Protein AF-A0A496UTP9-F1 (afdb_monomer_lite)

Sequence (177 aa):
SFRFDIPVNASDTGGSGLAGYDLWAANAWGDTTLVGTFSDTLVAFHADTSGSHTFWAVAADSAGNFSEVSAVTGTLVPDRIVIIDMMGEHYDITNAVRRYNLADWGWGHGMGRGAFVPISFPRLTYPGDPGYPLPTRTFDTIGVTFGPNARAYPIGEIVSREVVNDTLSGVHLTAVY

Structure (mmCIF, N/CA/C/O backbone):
data_AF-A0A496UTP9-F1
#
_entry.id   AF-A0A496UTP9-F1
#
loop_
_atom_site.group_PDB
_atom_site.id
_atom_site.type_symbol
_atom_site.label_atom_id
_atom_site.label_alt_id
_atom_site.label_comp_id
_atom_site.label_asym_id
_atom_site.label_entity_id
_atom_site.label_seq_id
_atom_site.pdbx_PDB_ins_code
_atom_site.Cartn_x
_atom_site.Cartn_y
_atom_site.Cartn_z
_atom_site.occupancy
_atom_site.B_iso_or_equiv
_atom_site.auth_seq_id
_atom_site.auth_comp_id
_atom_site.auth_asym_id
_atom_site.auth_atom_id
_atom_site.pdbx_PDB_model_num
ATOM 1 N N . SER A 1 1 ? 1.526 8.546 1.018 1.00 67.25 1 SER A N 1
ATOM 2 C CA . SER A 1 1 ? 1.804 8.029 -0.329 1.00 67.25 1 SER A CA 1
ATOM 3 C C . SER A 1 1 ? 1.784 6.516 -0.249 1.00 67.25 1 SER A C 1
ATOM 5 O O . SER A 1 1 ? 2.142 5.971 0.793 1.00 67.25 1 SER A O 1
ATOM 7 N N . PHE A 1 2 ? 1.281 5.840 -1.278 1.00 79.50 2 PHE A N 1
ATOM 8 C CA . PHE A 1 2 ? 1.297 4.376 -1.339 1.00 79.50 2 PHE A CA 1
ATOM 9 C C . PHE A 1 2 ? 2.601 3.938 -2.011 1.00 79.50 2 PHE A C 1
ATOM 11 O O . PHE A 1 2 ? 2.979 4.527 -3.021 1.00 79.50 2 PHE A O 1
ATOM 18 N N . ARG A 1 3 ? 3.307 2.957 -1.438 1.00 85.12 3 ARG A N 1
ATOM 19 C CA . ARG A 1 3 ? 4.590 2.465 -1.960 1.00 85.12 3 ARG A CA 1
ATOM 20 C C . ARG A 1 3 ? 4.454 1.017 -2.408 1.00 85.12 3 ARG A C 1
ATOM 22 O O . ARG A 1 3 ? 3.923 0.201 -1.658 1.00 85.12 3 ARG A O 1
ATOM 29 N N . PHE A 1 4 ? 4.972 0.709 -3.589 1.00 86.31 4 PHE A N 1
ATOM 30 C CA . PHE A 1 4 ? 5.076 -0.650 -4.120 1.00 86.31 4 PHE A CA 1
ATOM 31 C C . PHE A 1 4 ? 6.298 -0.774 -5.029 1.00 86.31 4 PHE A C 1
ATOM 33 O O . PHE A 1 4 ? 6.851 0.235 -5.463 1.00 86.31 4 PHE A O 1
ATOM 40 N N . ASP A 1 5 ? 6.701 -2.010 -5.310 1.00 92.06 5 ASP A N 1
ATOM 41 C CA . ASP A 1 5 ? 7.863 -2.299 -6.146 1.00 92.06 5 ASP A CA 1
ATOM 42 C C . ASP A 1 5 ? 7.430 -2.662 -7.570 1.00 92.06 5 ASP A C 1
ATOM 44 O O . ASP A 1 5 ? 6.468 -3.406 -7.779 1.00 92.06 5 ASP A O 1
ATOM 48 N N . ILE A 1 6 ? 8.156 -2.128 -8.548 1.00 92.12 6 ILE A N 1
ATOM 49 C CA . ILE A 1 6 ? 7.957 -2.365 -9.975 1.00 92.12 6 ILE A CA 1
ATOM 50 C C . ILE A 1 6 ? 9.106 -3.249 -10.464 1.00 92.12 6 ILE A C 1
ATOM 52 O O . ILE A 1 6 ? 10.261 -2.816 -10.420 1.00 92.12 6 ILE A O 1
ATOM 56 N N . PRO A 1 7 ? 8.824 -4.478 -10.925 1.00 92.62 7 PRO A N 1
ATOM 57 C CA . PRO A 1 7 ? 9.850 -5.328 -11.502 1.00 92.62 7 PRO A CA 1
ATOM 58 C C . PRO A 1 7 ? 10.249 -4.819 -12.891 1.00 92.62 7 PRO A C 1
ATOM 60 O O . PRO A 1 7 ? 9.393 -4.577 -13.743 1.00 92.62 7 PRO A O 1
ATOM 63 N N . VAL A 1 8 ? 11.555 -4.698 -13.120 1.00 91.94 8 VAL A N 1
ATOM 64 C CA . VAL A 1 8 ? 12.163 -4.380 -14.418 1.00 91.94 8 VAL A CA 1
ATOM 65 C C . VAL A 1 8 ? 13.287 -5.367 -14.715 1.00 91.94 8 VAL A C 1
ATOM 67 O O . VAL A 1 8 ? 14.047 -5.761 -13.830 1.00 91.94 8 VAL A O 1
ATOM 70 N N . ASN A 1 9 ? 13.386 -5.803 -15.969 1.00 90.44 9 ASN A N 1
ATOM 71 C CA . ASN A 1 9 ? 14.409 -6.748 -16.394 1.00 90.44 9 ASN A CA 1
ATOM 72 C C . ASN A 1 9 ? 14.737 -6.591 -17.882 1.00 90.44 9 ASN A C 1
ATOM 74 O O . ASN A 1 9 ? 13.845 -6.465 -18.717 1.00 90.44 9 ASN A O 1
ATOM 78 N N . ALA A 1 10 ? 16.022 -6.669 -18.212 1.00 89.44 10 ALA A N 1
ATOM 79 C CA . ALA A 1 10 ? 16.529 -6.781 -19.572 1.00 89.44 10 ALA A CA 1
ATOM 80 C C . ALA A 1 10 ? 17.836 -7.579 -19.575 1.00 89.44 10 ALA A C 1
ATOM 82 O O . ALA A 1 10 ? 18.468 -7.785 -18.539 1.00 89.44 10 ALA A O 1
ATOM 83 N N . SER A 1 11 ? 18.239 -8.025 -20.758 1.00 84.31 11 SER A N 1
ATOM 84 C CA . SER A 1 11 ? 19.521 -8.680 -20.997 1.00 84.31 11 SER A CA 1
ATOM 85 C C . SER A 1 11 ? 20.203 -8.013 -22.183 1.00 84.31 11 SER A C 1
ATOM 87 O O . SER A 1 11 ? 19.561 -7.829 -23.216 1.00 84.31 11 SER A O 1
ATOM 89 N N . ASP A 1 12 ? 21.491 -7.698 -22.052 1.00 86.12 12 ASP A N 1
ATOM 90 C CA . ASP A 1 12 ? 22.304 -7.235 -23.176 1.00 86.12 12 ASP A CA 1
ATOM 91 C C . ASP A 1 12 ? 22.891 -8.428 -23.947 1.00 86.12 12 ASP A C 1
ATOM 93 O O . ASP A 1 12 ? 23.551 -9.294 -23.372 1.00 86.12 12 ASP A O 1
ATOM 97 N N . THR A 1 13 ? 22.658 -8.460 -25.257 1.00 83.25 13 THR A N 1
ATOM 98 C CA . THR A 1 13 ? 23.244 -9.445 -26.179 1.00 83.25 13 THR A CA 1
ATOM 99 C C . THR A 1 13 ? 24.390 -8.873 -27.018 1.00 83.25 13 THR A C 1
ATOM 101 O O . THR A 1 13 ? 25.058 -9.633 -27.715 1.00 83.25 13 THR A O 1
ATOM 104 N N . GLY A 1 14 ? 24.611 -7.554 -26.985 1.00 80.62 14 GLY A N 1
ATOM 105 C CA . GLY A 1 14 ? 25.658 -6.845 -27.726 1.00 80.62 14 GLY A CA 1
ATOM 106 C C . GLY A 1 14 ? 27.036 -6.891 -27.059 1.00 80.62 14 GLY A C 1
ATOM 107 O O . GLY A 1 14 ? 28.041 -6.638 -27.720 1.00 80.62 14 GLY A O 1
ATOM 108 N N . GLY A 1 15 ? 27.100 -7.269 -25.778 1.00 83.44 15 GLY A N 1
ATOM 109 C CA . GLY A 1 15 ? 28.344 -7.499 -25.038 1.00 83.44 15 GLY A CA 1
ATOM 110 C C . GLY A 1 15 ? 28.918 -6.257 -24.351 1.00 83.44 15 GLY A C 1
ATOM 111 O O . GLY A 1 15 ? 29.979 -6.346 -23.735 1.00 83.44 15 GLY A O 1
ATOM 112 N N . SER A 1 16 ? 28.230 -5.116 -24.423 1.00 88.44 16 SER A N 1
ATOM 113 C CA . SER A 1 16 ? 28.597 -3.877 -23.726 1.00 88.44 16 SER A CA 1
ATOM 114 C C . SER A 1 16 ? 28.108 -3.837 -22.274 1.00 88.44 16 SER A C 1
ATOM 116 O O . SER A 1 16 ? 28.506 -2.955 -21.517 1.00 88.44 16 SER A O 1
ATOM 118 N N . GLY A 1 17 ? 27.295 -4.808 -21.863 1.00 89.38 17 GLY A N 1
ATOM 119 C CA . GLY A 1 17 ? 26.710 -4.895 -20.535 1.00 89.38 17 GLY A CA 1
ATOM 120 C C . GLY A 1 17 ? 25.566 -3.902 -20.344 1.00 89.38 17 GLY A C 1
ATOM 121 O O . GLY A 1 17 ? 25.574 -2.788 -20.871 1.00 89.38 17 GLY A O 1
ATOM 122 N N . LEU A 1 18 ? 24.579 -4.308 -19.550 1.00 92.00 18 LEU A N 1
ATOM 123 C CA . LEU A 1 18 ? 23.438 -3.470 -19.203 1.00 92.00 18 LEU A CA 1
ATOM 124 C C . LEU A 1 18 ? 23.868 -2.357 -18.236 1.00 92.00 18 LEU A C 1
ATOM 126 O O . LEU A 1 18 ? 24.409 -2.651 -17.171 1.00 92.00 18 LEU A O 1
ATOM 130 N N . ALA A 1 19 ? 23.603 -1.101 -18.594 1.00 92.44 19 ALA A N 1
ATOM 131 C CA . ALA A 1 19 ? 23.882 0.058 -17.749 1.00 92.44 19 ALA A CA 1
ATOM 132 C C . ALA A 1 19 ? 22.705 0.399 -16.822 1.00 92.44 19 ALA A C 1
ATOM 134 O O . ALA A 1 19 ? 22.923 0.852 -15.698 1.00 92.44 19 ALA A O 1
ATOM 135 N N . GLY A 1 20 ? 21.466 0.156 -17.263 1.00 93.69 20 GLY A N 1
ATOM 136 C CA . GLY A 1 20 ? 20.274 0.358 -16.442 1.00 93.69 20 GLY A CA 1
ATOM 137 C C . GLY A 1 20 ? 18.982 0.481 -17.245 1.00 93.69 20 GLY A C 1
ATOM 138 O O . GLY A 1 20 ? 18.905 0.063 -18.400 1.00 93.69 20 GLY A O 1
ATOM 139 N N . TYR A 1 21 ? 17.971 1.062 -16.605 1.00 95.12 21 TYR A N 1
ATOM 140 C CA . TYR A 1 21 ? 16.614 1.234 -17.107 1.00 95.12 21 TYR A CA 1
ATOM 141 C C . TYR A 1 21 ? 16.128 2.652 -16.842 1.00 95.12 21 TYR A C 1
ATOM 143 O O . TYR A 1 21 ? 16.147 3.095 -15.695 1.00 95.12 21 TYR A O 1
ATOM 151 N N . ASP A 1 22 ? 15.597 3.313 -17.862 1.00 95.75 22 ASP A N 1
ATOM 152 C CA . ASP A 1 22 ? 14.756 4.490 -17.684 1.00 95.75 22 ASP A CA 1
ATOM 153 C C . ASP A 1 22 ? 13.319 4.023 -17.476 1.00 95.75 22 ASP A C 1
ATOM 155 O O . ASP A 1 22 ? 12.694 3.472 -18.388 1.00 95.75 22 ASP A O 1
ATOM 159 N N . LEU A 1 23 ? 12.799 4.219 -16.265 1.00 96.31 23 LEU A N 1
ATOM 160 C CA . LEU A 1 23 ? 11.430 3.870 -15.910 1.00 96.31 23 LEU A CA 1
ATOM 161 C C . LEU A 1 23 ? 10.526 5.088 -16.072 1.00 96.31 23 LEU A C 1
ATOM 163 O O . LEU A 1 23 ? 10.762 6.143 -15.483 1.00 96.31 23 LEU A O 1
ATOM 167 N N . TRP A 1 24 ? 9.44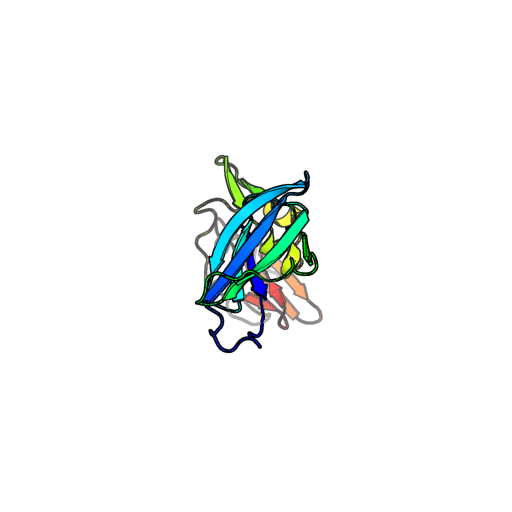4 4.909 -16.812 1.00 95.62 24 TRP A N 1
ATOM 168 C CA . TRP A 1 24 ? 8.432 5.921 -17.059 1.00 95.62 24 TRP A CA 1
ATOM 169 C C . TRP A 1 24 ? 7.109 5.503 -16.433 1.00 95.62 24 TRP A C 1
ATOM 171 O O . TRP A 1 24 ? 6.786 4.315 -16.365 1.00 95.62 24 TRP A O 1
ATOM 181 N N . ALA A 1 25 ? 6.342 6.492 -15.990 1.00 93.94 25 ALA A N 1
ATOM 182 C CA . ALA A 1 25 ? 4.999 6.310 -15.470 1.00 93.94 25 ALA A CA 1
ATOM 183 C C . ALA A 1 25 ? 4.018 7.212 -16.217 1.00 93.94 25 ALA A C 1
ATOM 185 O O . ALA A 1 25 ? 4.381 8.300 -16.659 1.00 93.94 25 ALA A O 1
ATOM 186 N N . ALA A 1 26 ? 2.763 6.787 -16.307 1.00 91.81 26 ALA A N 1
ATOM 187 C CA . ALA A 1 26 ? 1.647 7.659 -16.630 1.00 91.81 26 ALA A CA 1
ATOM 188 C C . ALA A 1 26 ? 0.561 7.569 -15.565 1.00 91.81 26 ALA A C 1
ATOM 190 O O . ALA A 1 26 ? 0.261 6.487 -15.050 1.00 91.81 26 ALA A O 1
ATOM 191 N N . ASN A 1 27 ? -0.023 8.723 -15.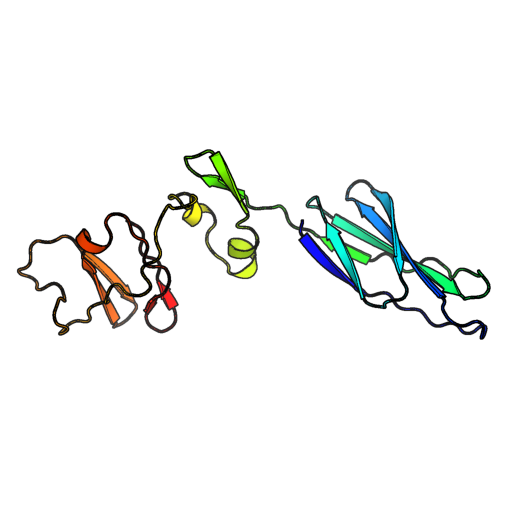250 1.00 84.25 27 ASN A N 1
ATOM 192 C CA . ASN A 1 27 ? -1.178 8.814 -14.365 1.00 84.25 27 ASN A CA 1
ATOM 193 C C . ASN A 1 27 ? -2.472 8.389 -15.095 1.00 84.25 27 ASN A C 1
ATOM 195 O O . ASN A 1 27 ? -2.476 8.091 -16.291 1.00 84.25 27 ASN A O 1
ATOM 199 N N . ALA A 1 28 ? -3.601 8.416 -14.383 1.00 76.56 28 ALA A N 1
ATOM 200 C CA . ALA A 1 28 ? -4.912 8.062 -14.934 1.00 76.56 28 ALA A CA 1
ATOM 201 C C . ALA A 1 28 ? -5.373 8.947 -16.115 1.00 76.56 28 ALA A C 1
ATOM 203 O O . ALA A 1 28 ? -6.284 8.561 -16.843 1.00 76.56 28 ALA A O 1
ATOM 204 N N . TRP A 1 29 ? -4.754 10.114 -16.305 1.00 78.56 29 TRP A N 1
ATOM 205 C CA . TRP A 1 29 ? -5.041 11.062 -17.384 1.00 78.56 29 TRP A CA 1
ATOM 206 C C . TRP A 1 29 ? -4.116 10.883 -18.594 1.00 78.56 29 TRP A C 1
ATOM 208 O O . TRP A 1 29 ? -4.307 11.546 -19.611 1.00 78.56 29 TRP A O 1
ATOM 218 N N . GLY A 1 30 ? -3.147 9.966 -18.507 1.00 81.06 30 GLY A N 1
ATOM 219 C CA . GLY A 1 30 ? -2.161 9.709 -19.551 1.00 81.06 30 GLY A CA 1
ATOM 220 C C . GLY A 1 30 ? -0.954 10.647 -19.518 1.00 81.06 30 GLY A C 1
ATOM 221 O O . GLY A 1 30 ? -0.115 10.557 -20.412 1.00 81.06 30 GLY A O 1
ATOM 222 N N . ASP A 1 31 ? -0.828 11.516 -18.507 1.00 86.62 31 ASP A N 1
ATOM 223 C CA . ASP A 1 31 ? 0.350 12.374 -18.375 1.00 86.62 31 ASP A CA 1
ATOM 224 C C . ASP A 1 31 ? 1.562 11.517 -18.036 1.00 86.62 31 ASP A C 1
ATOM 226 O O . ASP A 1 31 ? 1.588 10.852 -16.997 1.00 86.62 31 ASP A O 1
ATOM 230 N N . THR A 1 32 ? 2.564 11.548 -18.909 1.00 91.94 32 THR A N 1
ATOM 231 C CA . THR A 1 32 ? 3.767 10.727 -18.793 1.00 91.94 32 THR A CA 1
ATOM 232 C C . THR A 1 32 ? 4.878 11.471 -18.060 1.00 91.94 32 THR A C 1
ATOM 234 O O . THR A 1 32 ? 5.185 12.615 -18.403 1.00 91.94 32 THR A O 1
ATOM 237 N N . THR A 1 33 ? 5.554 10.814 -17.125 1.00 93.62 33 THR A N 1
ATOM 238 C CA . THR A 1 33 ? 6.725 11.352 -16.427 1.00 93.62 33 THR A CA 1
ATOM 239 C C . THR A 1 33 ? 7.833 10.309 -16.341 1.00 93.62 33 THR A C 1
ATOM 241 O O . THR A 1 33 ? 7.580 9.112 -16.182 1.00 93.62 33 THR A O 1
ATOM 244 N N . LEU A 1 34 ? 9.084 10.762 -16.453 1.00 94.31 34 LEU A N 1
ATOM 245 C CA . LEU A 1 34 ? 10.237 9.926 -16.132 1.00 94.31 34 LEU A CA 1
ATOM 246 C C . LEU A 1 34 ? 10.287 9.769 -14.610 1.00 94.31 34 LEU A C 1
ATOM 248 O O . LEU A 1 34 ? 10.419 10.758 -13.888 1.00 94.31 34 LEU A O 1
ATOM 252 N N . VAL A 1 35 ? 10.179 8.531 -14.133 1.00 92.94 35 VAL A N 1
ATOM 253 C CA . VAL A 1 35 ? 10.329 8.194 -12.712 1.00 92.94 35 VAL A CA 1
ATOM 254 C C . VAL A 1 35 ? 11.799 8.296 -12.316 1.00 92.94 35 VAL A C 1
ATOM 256 O O . VAL A 1 35 ? 12.122 8.808 -11.247 1.00 92.94 35 VAL A O 1
ATOM 259 N N . GLY A 1 36 ? 12.686 7.826 -13.192 1.00 94.25 36 GLY A N 1
ATOM 260 C CA . GLY A 1 36 ? 14.129 7.910 -13.022 1.00 94.25 36 GLY A CA 1
ATOM 261 C C . GLY A 1 36 ? 14.870 6.823 -13.792 1.00 94.25 36 GLY A C 1
ATOM 262 O O . GLY A 1 36 ? 14.259 6.012 -14.490 1.00 94.25 36 GLY A O 1
ATOM 263 N N . THR A 1 37 ? 16.187 6.811 -13.611 1.00 94.69 37 THR A N 1
ATOM 264 C CA . THR A 1 37 ? 17.089 5.801 -14.168 1.00 94.69 37 THR A CA 1
ATOM 265 C C . THR A 1 37 ? 17.581 4.888 -13.050 1.00 94.69 37 THR A C 1
ATOM 267 O O . THR A 1 37 ? 18.061 5.370 -12.021 1.00 94.69 37 THR A O 1
ATOM 270 N N . PHE A 1 38 ? 17.474 3.575 -13.240 1.00 94.31 38 PHE A N 1
ATOM 271 C CA . PHE A 1 38 ? 17.741 2.571 -12.211 1.00 94.31 38 PHE A CA 1
ATOM 272 C C . PHE A 1 38 ? 18.628 1.450 -12.750 1.00 94.31 38 PHE A C 1
ATOM 274 O O . PHE A 1 38 ? 18.490 1.050 -13.900 1.00 94.31 38 PHE A O 1
ATOM 281 N N . SER A 1 39 ? 19.513 0.903 -11.920 1.00 92.50 39 SER A N 1
ATOM 282 C CA . SER A 1 39 ? 20.267 -0.324 -12.231 1.00 92.50 39 SER A CA 1
ATOM 283 C C . SER A 1 39 ? 19.699 -1.566 -11.535 1.00 92.50 39 SER A C 1
ATOM 285 O O . SER A 1 39 ? 20.062 -2.689 -11.879 1.00 92.50 39 SER A O 1
ATOM 287 N N . ASP A 1 40 ? 18.819 -1.367 -10.552 1.00 92.56 40 ASP A N 1
ATOM 288 C CA . ASP A 1 40 ? 18.135 -2.440 -9.835 1.00 92.56 40 ASP A CA 1
ATOM 289 C C . ASP A 1 40 ? 17.005 -3.046 -10.676 1.00 92.56 40 ASP A C 1
ATOM 291 O O . ASP A 1 40 ? 16.440 -2.403 -11.559 1.00 92.56 40 ASP A O 1
ATOM 295 N N . THR A 1 41 ? 16.642 -4.292 -10.370 1.00 90.94 41 THR A N 1
ATOM 296 C CA . THR A 1 41 ? 15.540 -5.012 -11.033 1.00 90.94 41 THR A CA 1
ATOM 297 C C . THR A 1 41 ? 14.194 -4.859 -10.323 1.00 90.94 41 THR A C 1
ATOM 299 O O . THR A 1 41 ? 13.167 -5.299 -10.834 1.00 90.94 41 THR A O 1
ATOM 302 N N . LEU A 1 42 ? 14.182 -4.240 -9.142 1.00 92.88 42 LEU A N 1
ATOM 303 C CA . LEU A 1 42 ? 12.983 -3.899 -8.381 1.00 92.88 42 LEU A CA 1
ATOM 304 C C . LEU A 1 42 ? 13.064 -2.427 -7.991 1.00 92.88 42 LEU A C 1
ATOM 306 O O . LEU A 1 42 ? 13.881 -2.043 -7.156 1.00 92.88 42 LEU A O 1
ATOM 310 N N . VAL A 1 43 ? 12.213 -1.610 -8.603 1.00 92.25 43 VAL A N 1
ATOM 311 C CA . VAL A 1 43 ? 12.196 -0.161 -8.398 1.00 92.25 43 VAL A CA 1
ATOM 312 C C . VAL A 1 43 ? 11.030 0.216 -7.497 1.00 92.25 43 VAL A C 1
ATOM 314 O O . VAL A 1 43 ? 9.874 -0.042 -7.826 1.00 92.25 43 VAL A O 1
ATOM 317 N N . ALA A 1 44 ? 11.319 0.858 -6.368 1.00 91.06 44 ALA A N 1
ATOM 318 C CA . ALA A 1 44 ? 10.283 1.357 -5.475 1.00 91.06 44 ALA A CA 1
ATOM 319 C C . ALA A 1 44 ? 9.609 2.604 -6.064 1.00 91.06 44 ALA A C 1
ATOM 321 O O . ALA A 1 44 ? 10.259 3.627 -6.282 1.00 91.06 44 ALA A O 1
ATOM 322 N N . PHE A 1 45 ? 8.294 2.546 -6.252 1.00 89.81 45 PHE A N 1
ATOM 323 C CA . PHE A 1 45 ? 7.484 3.668 -6.708 1.00 89.81 45 PHE A CA 1
ATOM 324 C C . PHE A 1 45 ? 6.573 4.183 -5.598 1.00 89.81 45 PHE A C 1
ATOM 326 O O . PHE A 1 45 ? 5.990 3.413 -4.830 1.00 89.81 45 PHE A O 1
ATOM 333 N N . HIS A 1 46 ? 6.441 5.507 -5.532 1.00 88.31 46 HIS A N 1
ATOM 334 C CA . HIS A 1 46 ? 5.580 6.203 -4.590 1.00 88.31 46 HIS A CA 1
ATOM 335 C C . HIS A 1 46 ? 4.445 6.892 -5.345 1.00 88.31 46 HIS A C 1
ATOM 337 O O . HIS A 1 46 ? 4.667 7.844 -6.085 1.00 88.31 46 HIS A O 1
ATOM 343 N N . ALA A 1 47 ? 3.219 6.426 -5.123 1.00 84.50 47 ALA A N 1
ATOM 344 C CA . ALA A 1 47 ? 2.024 7.069 -5.640 1.00 84.50 47 ALA A CA 1
ATOM 345 C C . ALA A 1 47 ? 1.493 8.109 -4.645 1.00 84.50 47 ALA A C 1
ATOM 347 O O . ALA A 1 47 ? 1.174 7.793 -3.486 1.00 84.50 47 ALA A O 1
ATOM 348 N N . ASP A 1 48 ? 1.362 9.346 -5.117 1.00 80.56 48 ASP A N 1
ATOM 349 C CA . ASP A 1 48 ? 0.816 10.455 -4.331 1.00 80.56 48 ASP A CA 1
ATOM 350 C C . ASP A 1 48 ? -0.707 10.560 -4.443 1.00 80.56 48 ASP A C 1
ATOM 352 O O . ASP A 1 48 ? -1.372 10.916 -3.465 1.00 80.56 48 ASP A O 1
ATOM 356 N N . THR A 1 49 ? -1.260 10.151 -5.585 1.00 81.38 49 THR A N 1
ATOM 357 C CA . THR A 1 49 ? -2.698 10.090 -5.860 1.00 81.38 49 THR A CA 1
ATOM 358 C C . THR A 1 49 ? -3.182 8.651 -6.009 1.00 81.38 49 THR A C 1
ATOM 360 O O . THR A 1 49 ? -2.441 7.750 -6.416 1.00 81.38 49 THR A O 1
ATOM 363 N N . SER A 1 50 ? -4.454 8.436 -5.682 1.00 85.06 50 SER A N 1
ATOM 364 C CA . SER A 1 50 ? -5.174 7.231 -6.079 1.00 85.06 50 SER A CA 1
ATOM 365 C C . SER A 1 50 ? -5.523 7.261 -7.570 1.00 85.06 50 SER A C 1
ATOM 367 O O . SER A 1 50 ? -5.432 8.296 -8.231 1.00 85.06 50 SER A O 1
ATOM 369 N N . GLY A 1 51 ? -5.898 6.103 -8.103 1.00 86.12 51 GLY A N 1
ATOM 370 C CA . GLY A 1 51 ? -6.206 5.894 -9.510 1.00 86.12 51 GLY A CA 1
ATOM 371 C C . GLY A 1 51 ? -5.259 4.908 -10.188 1.00 86.12 51 GLY A C 1
ATOM 372 O O . GLY A 1 51 ? -4.417 4.267 -9.553 1.00 86.12 51 GLY A O 1
ATOM 373 N N . SER A 1 52 ? -5.451 4.754 -11.496 1.00 89.62 52 SER A N 1
ATOM 374 C CA . SER A 1 52 ? -4.609 3.906 -12.337 1.00 89.62 52 SER A CA 1
ATOM 375 C C . SER A 1 52 ? -3.252 4.565 -12.559 1.00 89.62 52 SER A C 1
ATOM 377 O O . SER A 1 52 ? -3.188 5.739 -12.922 1.00 89.62 52 SER A O 1
ATOM 379 N N . HIS A 1 53 ? -2.186 3.789 -12.391 1.00 90.94 53 HIS A N 1
ATOM 380 C CA . HIS A 1 53 ? -0.825 4.162 -12.762 1.00 90.94 53 HIS A CA 1
ATOM 381 C C . HIS A 1 53 ? -0.278 3.098 -13.703 1.00 90.94 53 HIS A C 1
ATOM 383 O O . HIS A 1 53 ? -0.344 1.906 -13.396 1.00 90.94 53 HIS A O 1
ATOM 389 N N . THR A 1 54 ? 0.235 3.519 -14.852 1.00 94.38 54 THR A N 1
ATOM 390 C CA . THR A 1 54 ? 0.838 2.623 -15.847 1.00 94.38 54 THR A CA 1
ATOM 391 C C . THR A 1 54 ? 2.321 2.894 -15.990 1.00 94.38 54 THR A C 1
ATOM 393 O O . THR A 1 54 ? 2.735 4.040 -15.868 1.00 94.38 54 THR A O 1
ATOM 396 N N . PHE A 1 55 ? 3.103 1.864 -16.288 1.00 95.25 55 PHE A N 1
ATOM 397 C CA . PHE A 1 55 ? 4.557 1.915 -16.332 1.00 95.25 55 PHE A CA 1
ATOM 398 C C . PHE A 1 55 ? 5.100 1.237 -17.580 1.00 95.25 55 PHE A C 1
ATOM 400 O O . PHE A 1 55 ? 4.553 0.231 -18.036 1.00 95.25 55 PHE A O 1
ATOM 407 N N . TRP A 1 56 ? 6.205 1.767 -18.089 1.00 95.81 56 TRP A N 1
ATOM 408 C CA . TRP A 1 56 ? 7.028 1.146 -19.121 1.00 95.81 56 TRP A CA 1
ATOM 409 C C . TRP A 1 56 ? 8.486 1.537 -18.905 1.00 95.81 56 TRP A C 1
ATOM 411 O O . TRP A 1 56 ? 8.782 2.553 -18.274 1.00 95.81 56 TRP A O 1
ATOM 421 N N . ALA A 1 57 ? 9.400 0.727 -19.422 1.00 96.50 57 ALA A N 1
ATOM 422 C CA . ALA A 1 57 ? 10.826 0.955 -19.282 1.00 96.50 57 ALA A CA 1
ATOM 423 C C . ALA A 1 57 ? 11.543 0.873 -20.628 1.00 96.50 57 ALA A C 1
ATOM 425 O O . ALA A 1 57 ? 11.105 0.175 -21.547 1.00 96.50 57 ALA A O 1
ATOM 426 N N . VAL A 1 58 ? 12.668 1.574 -20.711 1.00 96.12 58 VAL A N 1
ATOM 427 C CA . VAL A 1 58 ? 13.654 1.436 -21.783 1.00 96.12 58 VAL A CA 1
ATOM 428 C C . VAL A 1 58 ? 14.975 1.057 -21.132 1.00 96.12 58 VAL A C 1
ATOM 430 O O . VAL A 1 58 ? 15.412 1.720 -20.196 1.00 96.12 58 VAL A O 1
ATOM 433 N N . ALA A 1 59 ? 15.598 -0.025 -21.589 1.00 95.62 59 ALA A N 1
ATOM 434 C CA . ALA A 1 59 ? 16.912 -0.433 -21.115 1.00 95.62 59 ALA A CA 1
ATOM 435 C C . ALA A 1 59 ? 18.007 0.303 -21.893 1.00 95.62 59 ALA A C 1
ATOM 437 O O . ALA A 1 59 ? 17.868 0.516 -23.096 1.00 95.62 59 ALA A O 1
ATOM 438 N N . ALA A 1 60 ? 19.098 0.651 -21.217 1.00 94.12 60 ALA A N 1
ATOM 439 C CA . ALA A 1 60 ? 20.286 1.238 -21.825 1.00 94.12 60 ALA A CA 1
ATOM 440 C C . ALA A 1 60 ? 21.510 0.355 -21.558 1.00 94.12 60 ALA A C 1
ATOM 442 O O . ALA A 1 60 ? 21.686 -0.154 -20.446 1.00 94.12 60 ALA A O 1
ATOM 443 N N . ASP A 1 61 ? 22.364 0.172 -22.562 1.00 93.81 61 ASP A N 1
ATOM 444 C CA . ASP A 1 61 ? 23.666 -0.480 -22.404 1.00 93.81 61 ASP A CA 1
ATOM 445 C C . ASP A 1 61 ? 24.779 0.530 -22.064 1.00 93.81 61 ASP A C 1
ATOM 447 O O . ASP A 1 61 ? 24.592 1.749 -22.117 1.00 93.81 61 ASP A O 1
ATOM 451 N N . SER A 1 62 ? 25.968 0.033 -21.709 1.00 91.44 62 SER A N 1
ATOM 452 C CA . SER A 1 62 ? 27.111 0.901 -21.360 1.00 91.44 62 SER A CA 1
ATOM 453 C C . SER A 1 62 ? 27.745 1.617 -22.562 1.00 91.44 62 SER A C 1
ATOM 455 O O . SER A 1 62 ? 28.649 2.432 -22.376 1.00 91.44 62 SER A O 1
ATOM 457 N N . ALA A 1 63 ? 27.303 1.320 -23.787 1.00 92.50 63 ALA A N 1
ATOM 458 C CA . ALA A 1 63 ? 27.712 2.013 -25.007 1.00 92.50 63 ALA A CA 1
ATOM 459 C C . ALA A 1 63 ? 26.738 3.143 -25.397 1.00 92.50 63 ALA A C 1
ATOM 461 O O . ALA A 1 63 ? 27.016 3.889 -26.337 1.00 92.50 63 ALA A O 1
ATOM 462 N N . GLY A 1 64 ? 25.633 3.302 -24.660 1.00 89.31 64 GLY A N 1
ATOM 463 C CA . GLY A 1 64 ? 24.609 4.315 -24.905 1.00 89.31 64 GLY A CA 1
ATOM 464 C C . GLY A 1 64 ? 23.541 3.892 -25.915 1.00 89.31 64 GLY A C 1
ATOM 465 O O . GLY A 1 64 ? 22.810 4.751 -26.407 1.00 89.31 64 GLY A O 1
ATOM 466 N N . ASN A 1 65 ? 23.439 2.600 -26.239 1.00 91.06 65 ASN A N 1
ATOM 467 C CA . ASN A 1 65 ? 22.330 2.080 -27.034 1.00 91.06 65 ASN A CA 1
ATOM 468 C C . ASN A 1 65 ? 21.114 1.836 -26.138 1.00 91.06 65 ASN A C 1
ATOM 470 O O . ASN A 1 65 ? 21.244 1.379 -25.002 1.00 91.06 65 ASN A O 1
ATOM 474 N N . PHE A 1 66 ? 19.928 2.090 -26.685 1.00 93.19 66 PHE A N 1
ATOM 475 C CA . PHE A 1 66 ? 18.653 1.893 -26.003 1.00 93.19 66 PHE A CA 1
ATOM 476 C C . PHE A 1 66 ? 17.881 0.721 -26.612 1.00 93.19 66 PHE A C 1
ATOM 478 O O . PHE A 1 66 ? 17.947 0.483 -27.820 1.00 93.19 66 PHE A O 1
ATOM 485 N N . SER A 1 67 ? 17.130 0.000 -25.781 1.00 94.25 67 SER A N 1
ATOM 486 C CA . SER A 1 67 ? 16.199 -1.036 -26.228 1.00 94.25 67 SER A CA 1
ATOM 487 C C . SER A 1 67 ? 14.942 -0.440 -26.870 1.00 94.25 67 SER A C 1
ATOM 489 O O . SER A 1 67 ? 14.681 0.761 -26.798 1.00 94.25 67 SER A O 1
ATOM 491 N N . GLU A 1 68 ? 14.094 -1.304 -27.428 1.00 93.50 68 GLU A N 1
ATOM 492 C CA . GLU A 1 68 ? 12.685 -0.954 -27.621 1.00 93.50 68 GLU A CA 1
ATOM 493 C C . GLU A 1 68 ? 11.985 -0.746 -26.267 1.00 93.50 68 GLU A C 1
ATOM 495 O O . GLU A 1 68 ? 12.448 -1.223 -25.224 1.00 93.50 68 GLU A O 1
ATOM 500 N N . VAL A 1 69 ? 10.862 -0.026 -26.287 1.00 94.62 69 VAL A N 1
ATOM 501 C CA . VAL A 1 69 ? 10.031 0.194 -25.098 1.00 94.62 69 VAL A CA 1
ATOM 502 C C . VAL A 1 69 ? 9.409 -1.130 -24.651 1.00 94.62 69 VAL A C 1
ATOM 504 O O . VAL A 1 69 ? 8.907 -1.899 -25.472 1.00 94.62 69 VAL A O 1
ATOM 507 N N . SER A 1 70 ? 9.420 -1.395 -23.344 1.00 95.44 70 SER A N 1
ATOM 508 C CA . SER A 1 70 ? 8.778 -2.580 -22.774 1.00 95.44 70 SER A CA 1
ATOM 509 C C . SER A 1 70 ? 7.260 -2.589 -22.995 1.00 95.44 70 SER A C 1
ATOM 511 O O . SER A 1 70 ? 6.633 -1.567 -23.273 1.00 95.44 70 SER A O 1
ATOM 513 N N . ALA A 1 71 ? 6.625 -3.738 -22.753 1.00 92.31 71 ALA A N 1
ATOM 514 C CA . ALA A 1 71 ? 5.176 -3.768 -22.583 1.00 92.31 71 ALA A CA 1
ATOM 515 C C . ALA A 1 71 ? 4.745 -2.829 -21.439 1.00 92.31 71 ALA A C 1
ATOM 517 O O . ALA A 1 71 ? 5.450 -2.700 -20.431 1.00 92.31 71 ALA A O 1
ATOM 518 N N . VAL A 1 72 ? 3.580 -2.198 -21.598 1.00 91.69 72 VAL A N 1
ATOM 519 C CA . VAL A 1 72 ? 2.979 -1.357 -20.558 1.00 91.69 72 VAL A CA 1
ATOM 520 C C . VAL A 1 72 ? 2.344 -2.254 -19.500 1.00 91.69 72 VAL A C 1
ATOM 522 O O . VAL A 1 72 ? 1.536 -3.126 -19.820 1.00 91.69 72 VAL A O 1
ATOM 525 N N . THR A 1 73 ? 2.681 -2.019 -18.236 1.00 92.62 73 THR A N 1
ATOM 526 C CA . THR A 1 73 ? 2.043 -2.662 -17.080 1.00 92.62 73 THR A CA 1
ATOM 527 C C . THR A 1 73 ? 1.280 -1.635 -16.256 1.00 92.62 73 THR A C 1
ATOM 529 O O . THR A 1 73 ? 1.608 -0.453 -16.290 1.00 92.62 73 THR A O 1
ATOM 532 N N . GLY A 1 74 ? 0.246 -2.052 -15.530 1.00 89.44 74 GLY A N 1
ATOM 533 C CA . GLY A 1 74 ? -0.615 -1.148 -14.772 1.00 89.44 74 GLY A CA 1
ATOM 534 C C . GLY A 1 74 ? -0.889 -1.645 -13.363 1.00 89.44 74 GLY A C 1
ATOM 535 O O . GLY A 1 74 ? -0.965 -2.847 -13.115 1.00 89.44 74 GLY A O 1
ATOM 536 N N . THR A 1 75 ? -1.080 -0.706 -12.445 1.00 89.56 75 THR A N 1
ATOM 537 C CA . THR A 1 75 ? -1.562 -0.975 -11.092 1.00 89.56 75 THR A CA 1
ATOM 538 C C . THR A 1 75 ? -2.617 0.045 -10.695 1.00 89.56 75 THR A C 1
ATOM 540 O O . THR A 1 75 ? -2.607 1.193 -11.147 1.00 89.56 75 THR A O 1
ATOM 543 N N . LEU A 1 76 ? -3.538 -0.378 -9.838 1.00 88.06 76 LEU A N 1
ATOM 544 C CA . LEU A 1 76 ? -4.566 0.485 -9.282 1.00 88.06 76 LEU A CA 1
ATOM 545 C C . LEU A 1 76 ? -4.169 0.860 -7.860 1.00 88.06 76 LEU A C 1
ATOM 547 O O . LEU A 1 76 ? -4.153 0.011 -6.969 1.00 88.06 76 LEU A O 1
ATOM 551 N N . VAL A 1 77 ? -3.885 2.141 -7.643 1.00 86.31 77 VAL A N 1
ATOM 552 C CA . VAL A 1 77 ? -3.691 2.685 -6.300 1.00 86.31 77 VAL A CA 1
ATOM 553 C C . VAL A 1 77 ? -5.065 3.070 -5.773 1.00 86.31 77 VAL A C 1
ATOM 555 O O . VAL A 1 77 ? -5.713 3.952 -6.336 1.00 86.31 77 VAL A O 1
ATOM 558 N N . PRO A 1 78 ? -5.569 2.408 -4.731 1.00 83.56 78 PRO A N 1
ATOM 559 C CA . PRO A 1 78 ? -6.971 2.548 -4.389 1.00 83.56 78 PRO A CA 1
ATOM 560 C C . PRO A 1 78 ? -7.192 3.804 -3.516 1.00 83.56 78 PRO A C 1
ATOM 562 O O . PRO A 1 78 ? -6.297 4.210 -2.774 1.00 83.56 78 PRO A O 1
ATOM 565 N N . ASP A 1 79 ? -8.375 4.430 -3.590 1.00 85.75 79 ASP A N 1
ATOM 566 C CA . ASP A 1 79 ? -8.677 5.695 -2.884 1.00 85.75 79 ASP A CA 1
ATOM 567 C C . ASP A 1 79 ? -8.425 5.607 -1.385 1.00 85.75 79 ASP A C 1
ATOM 569 O O . ASP A 1 79 ? -8.751 4.592 -0.769 1.00 85.75 79 ASP A O 1
ATOM 573 N N . ARG A 1 80 ? -7.870 6.657 -0.778 1.00 84.56 80 ARG A N 1
ATOM 574 C CA . ARG A 1 80 ? -7.649 6.644 0.669 1.00 84.56 80 ARG A CA 1
ATOM 575 C C . ARG A 1 80 ? -8.973 6.739 1.416 1.00 84.56 80 ARG A C 1
ATOM 577 O O . ARG A 1 80 ? -9.828 7.548 1.071 1.00 84.56 80 ARG A O 1
ATOM 584 N N . ILE A 1 81 ? -9.102 5.945 2.470 1.00 83.50 81 ILE A N 1
ATOM 585 C CA . ILE A 1 81 ? -10.189 6.042 3.437 1.00 83.50 81 ILE A CA 1
ATOM 586 C C . ILE A 1 81 ? -9.641 6.850 4.605 1.00 83.50 81 ILE A C 1
ATOM 588 O O . ILE A 1 81 ? -8.803 6.362 5.365 1.00 83.50 81 ILE A O 1
ATOM 592 N N . VAL A 1 82 ? -10.068 8.106 4.694 1.00 84.50 82 VAL A N 1
ATOM 593 C CA . VAL A 1 82 ? -9.629 9.046 5.726 1.00 84.50 82 VAL A CA 1
ATOM 594 C C . VAL A 1 82 ? -10.810 9.371 6.622 1.00 84.50 82 VAL A C 1
ATOM 596 O O . VAL A 1 82 ? -11.867 9.760 6.128 1.00 84.50 82 VAL A O 1
ATOM 599 N N . ILE A 1 83 ? -10.616 9.242 7.929 1.00 79.69 83 ILE A N 1
ATOM 600 C CA . ILE A 1 83 ? -11.542 9.777 8.928 1.00 79.69 83 ILE A CA 1
ATOM 601 C C . ILE A 1 83 ? -10.966 11.054 9.533 1.00 79.69 83 ILE A C 1
ATOM 603 O O . ILE A 1 83 ? -9.750 11.260 9.526 1.00 79.69 83 ILE A O 1
ATOM 607 N N . ILE A 1 84 ? -11.848 11.903 10.048 1.00 78.19 84 ILE A N 1
ATOM 608 C CA . ILE A 1 84 ? -11.484 13.143 10.727 1.00 78.19 84 ILE A CA 1
ATOM 609 C C . ILE A 1 84 ? -11.998 13.038 12.160 1.00 78.19 84 ILE A C 1
ATOM 611 O O . ILE A 1 84 ? -13.169 12.713 12.365 1.00 78.19 84 ILE A O 1
ATOM 615 N N . ASP A 1 85 ? -11.129 13.260 13.142 1.00 70.00 85 ASP A N 1
ATOM 616 C CA . ASP A 1 85 ? -11.532 13.255 14.548 1.00 70.00 85 ASP A CA 1
ATOM 617 C C . ASP A 1 85 ? -12.262 14.554 14.954 1.00 70.00 85 ASP A C 1
ATOM 619 O O . ASP A 1 85 ? -12.430 15.489 14.168 1.00 70.00 85 ASP A O 1
ATOM 623 N N . MET A 1 86 ? -12.694 14.636 16.217 1.00 65.06 86 MET A N 1
ATOM 624 C CA . MET A 1 86 ? -13.374 15.829 16.749 1.00 65.06 86 MET A CA 1
ATOM 625 C C . MET A 1 86 ? -12.470 17.071 16.840 1.00 65.06 86 MET A C 1
ATOM 627 O O . MET A 1 86 ? -12.976 18.179 17.013 1.00 65.06 86 MET A O 1
ATOM 631 N N . MET A 1 87 ? -11.150 16.902 16.751 1.00 69.19 87 MET A N 1
ATOM 632 C CA . MET A 1 87 ? -10.157 17.979 16.750 1.00 69.19 87 MET A CA 1
ATOM 633 C C . MET A 1 87 ? -9.773 18.411 15.324 1.00 69.19 87 MET A C 1
ATOM 635 O O . MET A 1 87 ? -9.023 19.374 15.164 1.00 69.19 87 MET A O 1
ATOM 639 N N . GLY A 1 88 ? -10.311 17.749 14.293 1.00 75.94 88 GLY A N 1
ATOM 640 C CA . GLY A 1 88 ? -10.004 18.016 12.892 1.00 75.94 88 GLY A CA 1
ATOM 641 C C . GLY A 1 88 ? -8.744 17.312 12.382 1.00 75.94 88 GLY A C 1
ATOM 642 O O . GLY A 1 88 ? -8.279 17.642 11.294 1.00 75.94 88 GLY A O 1
ATOM 643 N N . GLU A 1 89 ? -8.166 16.369 13.130 1.00 76.75 89 GLU A N 1
ATOM 644 C CA . GLU A 1 89 ? -7.014 15.588 12.676 1.00 76.75 89 GLU A CA 1
ATOM 645 C C . GLU A 1 89 ? -7.449 14.464 11.727 1.00 76.75 89 GLU A C 1
ATOM 647 O O . GLU A 1 89 ? -8.472 13.810 11.924 1.00 76.75 89 GLU A O 1
ATOM 652 N N . HIS A 1 90 ? -6.655 14.240 10.677 1.00 81.75 90 HIS A N 1
ATOM 653 C CA . HIS A 1 90 ? -6.944 13.273 9.619 1.00 81.75 90 HIS A CA 1
ATOM 654 C C . HIS A 1 90 ? -6.215 11.949 9.874 1.00 81.75 90 HIS A C 1
ATOM 656 O O . HIS A 1 90 ? -4.989 11.933 9.999 1.00 81.75 90 HIS A O 1
ATOM 662 N N . TYR A 1 91 ? -6.944 10.834 9.832 1.00 76.81 91 TYR A N 1
ATOM 663 C CA . TYR A 1 91 ? -6.393 9.487 9.998 1.00 76.81 91 TYR A CA 1
ATOM 664 C C . TYR A 1 91 ? -6.666 8.632 8.765 1.00 76.81 91 TYR A C 1
ATOM 666 O O . TYR A 1 91 ? -7.814 8.415 8.386 1.00 76.81 91 TYR A O 1
ATOM 674 N N . ASP A 1 92 ? -5.599 8.126 8.145 1.00 81.88 92 ASP A N 1
ATOM 675 C CA . ASP A 1 92 ? -5.672 7.206 7.008 1.00 81.88 92 ASP A CA 1
ATOM 676 C C . ASP A 1 92 ? -5.868 5.765 7.505 1.00 81.88 92 ASP A C 1
ATOM 678 O O . ASP A 1 92 ? -4.932 5.117 7.979 1.00 81.88 92 ASP A O 1
ATOM 682 N N . ILE A 1 93 ? -7.097 5.260 7.383 1.00 80.50 93 ILE A N 1
ATOM 683 C CA . ILE A 1 93 ? -7.496 3.908 7.799 1.00 80.50 93 ILE A CA 1
ATOM 684 C C . ILE A 1 93 ? -7.571 2.937 6.612 1.00 80.50 93 ILE A C 1
ATOM 686 O O . ILE A 1 93 ? -8.102 1.833 6.730 1.00 80.50 93 ILE A O 1
ATOM 690 N N . THR A 1 94 ? -7.011 3.301 5.454 1.00 79.25 94 THR A N 1
ATOM 691 C CA . THR A 1 94 ? -7.113 2.501 4.222 1.00 79.25 94 THR A CA 1
ATOM 692 C C . THR A 1 94 ? -6.616 1.070 4.412 1.00 79.25 94 THR A C 1
ATOM 694 O O . THR A 1 94 ? -7.254 0.123 3.952 1.00 79.25 94 THR A O 1
ATOM 697 N N . ASN A 1 95 ? -5.487 0.892 5.107 1.00 76.00 95 ASN A N 1
ATOM 698 C CA . ASN A 1 95 ? -4.919 -0.432 5.360 1.00 76.00 95 ASN A CA 1
ATOM 699 C C . ASN A 1 95 ? -5.784 -1.239 6.343 1.00 76.00 95 ASN A C 1
ATOM 701 O O . ASN A 1 95 ? -6.025 -2.419 6.112 1.00 76.00 95 ASN A O 1
ATOM 705 N N . ALA A 1 96 ? -6.299 -0.600 7.397 1.00 72.44 96 ALA A N 1
ATOM 706 C CA . ALA A 1 96 ? -7.220 -1.216 8.354 1.00 72.44 96 ALA A CA 1
ATOM 707 C C . ALA A 1 96 ? -8.456 -1.797 7.650 1.00 72.44 96 ALA A C 1
ATOM 709 O O . ALA A 1 96 ? -8.770 -2.977 7.800 1.00 72.44 96 ALA A O 1
ATOM 710 N N . VAL A 1 97 ? -9.103 -0.990 6.813 1.00 75.75 97 VAL A N 1
ATOM 711 C CA . VAL A 1 97 ? -10.328 -1.394 6.120 1.00 75.75 97 VAL A CA 1
ATOM 712 C C . VAL A 1 97 ? -10.036 -2.415 5.024 1.00 75.75 97 VAL A C 1
ATOM 714 O O . VAL A 1 97 ? -10.635 -3.483 4.999 1.00 75.75 97 VAL A O 1
ATOM 717 N N . ARG A 1 98 ? -9.088 -2.137 4.120 1.00 76.81 98 ARG A N 1
ATOM 718 C CA . ARG A 1 98 ? -8.896 -2.982 2.929 1.00 76.81 98 ARG A CA 1
ATOM 719 C C . ARG A 1 98 ? -8.099 -4.254 3.177 1.00 76.81 98 ARG A C 1
ATOM 721 O O . ARG A 1 98 ? -8.371 -5.255 2.526 1.00 76.81 98 ARG A O 1
ATOM 728 N N . ARG A 1 99 ? -7.107 -4.231 4.074 1.00 70.94 99 ARG A N 1
ATOM 729 C CA . ARG A 1 99 ? -6.269 -5.410 4.353 1.00 70.94 99 ARG A CA 1
ATOM 730 C C . ARG A 1 99 ? -6.857 -6.282 5.450 1.00 70.94 99 ARG A C 1
ATOM 732 O O . ARG A 1 99 ? -6.764 -7.501 5.360 1.00 70.94 99 ARG A O 1
ATOM 739 N N . TYR A 1 100 ? -7.429 -5.662 6.478 1.00 68.44 100 TYR A N 1
ATOM 740 C CA . TYR A 1 100 ? -7.919 -6.370 7.660 1.00 68.44 100 TYR A CA 1
ATOM 741 C C . TYR A 1 100 ? -9.445 -6.449 7.732 1.00 68.44 100 TYR A C 1
ATOM 743 O O . TYR A 1 100 ? -9.970 -6.993 8.698 1.00 68.44 100 TYR A O 1
ATOM 751 N N . ASN A 1 101 ? -10.152 -5.956 6.708 1.00 75.94 101 ASN A N 1
ATOM 752 C CA . ASN A 1 101 ? -11.611 -5.989 6.622 1.00 75.94 101 ASN A CA 1
ATOM 753 C C . ASN A 1 101 ? -12.301 -5.348 7.841 1.00 75.94 101 ASN A C 1
ATOM 755 O O . ASN A 1 101 ? -13.352 -5.807 8.290 1.00 75.94 101 ASN A O 1
ATOM 759 N N . LEU A 1 102 ? -11.685 -4.308 8.411 1.00 71.81 102 LEU A N 1
ATOM 760 C CA . LEU A 1 102 ? -12.276 -3.548 9.506 1.00 71.81 102 LEU A CA 1
ATOM 761 C C . LEU A 1 102 ? -13.346 -2.609 8.944 1.00 71.81 102 LEU A C 1
ATOM 763 O O . LEU A 1 102 ? -13.137 -1.963 7.920 1.00 71.81 102 LEU A O 1
ATOM 767 N N . ALA A 1 103 ? -14.494 -2.538 9.611 1.00 70.69 103 ALA A N 1
ATOM 768 C CA . ALA A 1 103 ? -15.580 -1.654 9.212 1.00 70.69 103 ALA A CA 1
ATOM 769 C C . ALA A 1 103 ? -15.152 -0.189 9.357 1.00 70.69 103 ALA A C 1
ATOM 771 O O . ALA A 1 103 ? -14.804 0.232 10.455 1.00 70.69 103 ALA A O 1
ATOM 772 N N . ASP A 1 104 ? -15.200 0.581 8.272 1.00 66.19 104 ASP A N 1
ATOM 773 C CA . ASP A 1 104 ? -14.819 1.998 8.220 1.00 66.19 104 ASP A CA 1
ATOM 774 C C . ASP A 1 104 ? -15.678 2.885 9.138 1.00 66.19 104 ASP A C 1
ATOM 776 O O . ASP A 1 104 ? -15.147 3.721 9.866 1.00 66.19 104 ASP A O 1
ATOM 780 N N . TRP A 1 105 ? -16.988 2.640 9.191 1.00 63.28 105 TRP A N 1
ATOM 781 C CA . TRP A 1 105 ? -17.918 3.338 10.083 1.00 63.28 105 TRP A CA 1
ATOM 782 C C . TRP A 1 105 ? -17.608 3.124 11.570 1.00 63.28 105 TRP A C 1
ATOM 784 O O . TRP A 1 105 ? -17.916 3.988 12.388 1.00 63.28 105 TRP A O 1
ATOM 794 N N . GLY A 1 106 ? -16.953 2.014 11.928 1.00 61.75 106 GLY A N 1
ATOM 795 C CA . GLY A 1 106 ? -16.549 1.726 13.306 1.00 61.75 106 GLY A CA 1
ATOM 796 C C . GLY A 1 106 ? -15.478 2.684 13.833 1.00 61.75 106 GLY A C 1
ATOM 797 O O . GLY A 1 106 ? -15.303 2.795 15.043 1.00 61.75 106 GLY A O 1
ATOM 798 N N . TRP A 1 107 ? -14.794 3.414 12.942 1.00 61.50 107 TRP A N 1
ATOM 799 C CA . TRP A 1 107 ? -13.715 4.326 13.313 1.00 61.50 107 TRP A CA 1
ATOM 800 C C . TRP A 1 107 ? -14.191 5.733 13.707 1.00 61.50 107 TRP A C 1
ATOM 802 O O . TRP A 1 107 ? -13.430 6.498 14.299 1.00 61.50 107 TRP A O 1
ATOM 812 N N . GLY A 1 108 ? -15.453 6.077 13.430 1.00 55.53 108 GLY A N 1
ATOM 813 C CA . GLY A 1 108 ? -16.020 7.411 13.669 1.00 55.53 108 GLY A CA 1
ATOM 814 C C . GLY A 1 108 ? -16.260 7.780 15.141 1.00 55.53 108 GLY A C 1
ATOM 815 O O . GLY A 1 108 ? -16.709 8.889 15.418 1.00 55.53 108 GLY A O 1
ATOM 816 N N . HIS A 1 109 ? -15.967 6.885 16.089 1.00 55.34 109 HIS A N 1
ATOM 817 C CA . HIS A 1 109 ? -16.307 7.045 17.510 1.00 55.34 109 HIS A CA 1
ATOM 818 C C . HIS A 1 109 ? -15.149 7.515 18.406 1.00 55.34 109 HIS A C 1
ATOM 820 O O . HIS A 1 109 ? -15.182 7.302 19.613 1.00 55.34 109 HIS A O 1
ATOM 826 N N . GLY A 1 110 ? -14.160 8.220 17.844 1.00 50.03 110 GLY A N 1
ATOM 827 C CA . GLY A 1 110 ? -13.238 9.030 18.648 1.00 50.03 110 GLY A CA 1
ATOM 828 C C . GLY A 1 110 ? -11.771 8.620 18.632 1.00 50.03 110 GLY A C 1
ATOM 829 O O . GLY A 1 110 ? -11.113 8.790 19.642 1.00 50.03 110 GLY A O 1
ATOM 830 N N . MET A 1 111 ? -11.209 8.152 17.518 1.00 53.81 111 MET A N 1
ATOM 831 C CA . MET A 1 111 ? -9.765 7.871 17.414 1.00 53.81 111 MET A CA 1
ATOM 832 C C . MET A 1 111 ? -8.917 9.121 17.138 1.00 53.81 111 MET A C 1
ATOM 834 O O . MET A 1 111 ? -8.235 9.208 16.124 1.00 53.81 111 MET A O 1
ATOM 838 N N . GLY A 1 112 ? -8.978 10.095 18.046 1.00 46.44 112 GLY A N 1
ATOM 839 C CA . GLY A 1 112 ? -8.071 11.244 18.058 1.00 46.44 112 GLY A CA 1
ATOM 840 C C . GLY A 1 112 ? -6.783 10.990 18.846 1.00 46.44 112 GLY A C 1
ATOM 841 O O . GLY A 1 112 ? -6.662 10.029 19.615 1.00 46.44 112 GLY A O 1
ATOM 842 N N . ARG A 1 113 ? -5.795 11.874 18.698 1.00 38.09 113 ARG A N 1
ATOM 843 C CA . ARG A 1 113 ? -4.500 11.784 19.377 1.00 38.09 113 ARG A CA 1
ATOM 844 C C . ARG A 1 113 ? -4.704 11.942 20.884 1.00 38.09 113 ARG A C 1
ATOM 846 O O . ARG A 1 113 ? -5.022 13.018 21.374 1.00 38.09 113 ARG A O 1
ATOM 853 N N . GLY A 1 114 ? -4.509 10.851 21.627 1.00 40.56 114 GLY A N 1
ATOM 854 C CA . GLY A 1 114 ? -4.763 10.804 23.072 1.00 40.56 114 GLY A CA 1
ATOM 855 C C . GLY A 1 114 ? -6.184 10.389 23.462 1.00 40.56 114 GLY A C 1
ATOM 856 O O . GLY A 1 114 ? -6.526 10.503 24.634 1.00 40.56 114 GLY A O 1
ATOM 857 N N . ALA A 1 115 ? -6.988 9.885 22.520 1.00 45.78 115 ALA A N 1
ATOM 858 C CA . ALA A 1 115 ? -8.348 9.437 22.794 1.00 45.78 115 ALA A CA 1
ATOM 859 C C . ALA A 1 115 ? -8.426 8.342 23.859 1.00 45.78 115 ALA A C 1
ATOM 861 O O . ALA A 1 115 ? -9.301 8.403 24.714 1.00 45.78 115 ALA A O 1
ATOM 862 N N . PHE A 1 116 ? -7.475 7.404 23.874 1.00 43.38 116 PHE A N 1
ATOM 863 C CA . PHE A 1 116 ? -7.377 6.397 24.923 1.00 43.38 116 PHE A CA 1
ATOM 864 C C . PHE A 1 116 ? -5.909 6.052 25.186 1.00 43.38 116 PHE A C 1
ATOM 866 O O . PHE A 1 116 ? -5.166 5.699 24.272 1.00 43.38 116 PHE A O 1
ATOM 873 N N . VAL A 1 117 ? -5.468 6.140 26.445 1.00 43.94 117 VAL A N 1
ATOM 874 C CA . VAL A 1 117 ? -4.222 5.483 26.864 1.00 43.94 117 VAL A CA 1
ATOM 875 C C . VAL A 1 117 ? -4.507 3.979 26.822 1.00 43.94 117 VAL A C 1
ATOM 877 O O . VAL A 1 117 ? -5.358 3.532 27.596 1.00 43.94 117 VAL A O 1
ATOM 8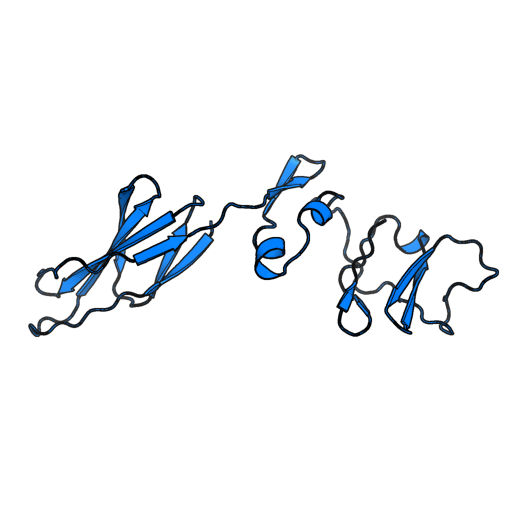80 N N . PRO A 1 118 ? -3.860 3.189 25.944 1.00 40.31 118 PRO A N 1
ATOM 881 C CA . PRO A 1 118 ? -4.146 1.765 25.850 1.00 40.31 118 PRO A CA 1
ATOM 882 C C . PRO A 1 118 ? -3.855 1.106 27.198 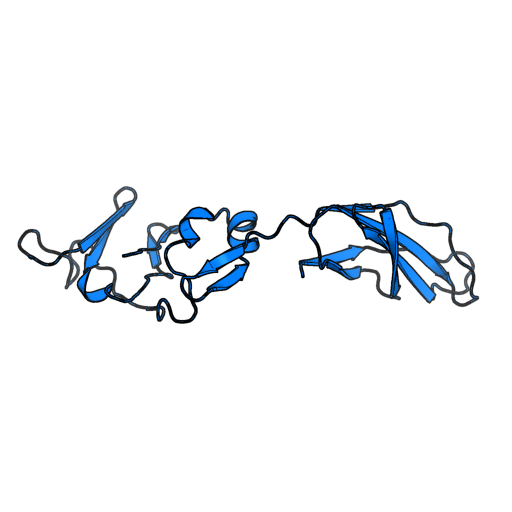1.00 40.31 118 PRO A C 1
ATOM 884 O O . PRO A 1 118 ? -2.725 1.150 27.691 1.00 40.31 118 PRO A O 1
ATOM 887 N N . ILE A 1 119 ? -4.868 0.485 27.809 1.00 46.25 119 ILE A N 1
ATOM 888 C CA . ILE A 1 119 ? -4.615 -0.419 28.926 1.00 46.25 119 ILE A CA 1
ATOM 889 C C . ILE A 1 119 ? -4.194 -1.749 28.314 1.00 46.25 119 ILE A C 1
ATOM 891 O O . ILE A 1 119 ? -5.001 -2.462 27.727 1.00 46.25 119 ILE A O 1
ATOM 895 N N . SER A 1 120 ? -2.936 -2.123 28.490 1.00 43.31 120 SER A N 1
ATOM 896 C CA . SER A 1 120 ? -2.450 -3.464 28.159 1.00 43.31 120 SER A CA 1
ATOM 897 C C . SER A 1 120 ? -2.966 -4.549 29.126 1.00 43.31 120 SER A C 1
ATOM 899 O O . SER A 1 120 ? -2.674 -5.720 28.915 1.00 43.31 120 SER A O 1
ATOM 901 N N . PHE A 1 121 ? -3.722 -4.163 30.169 1.00 47.53 121 PHE A N 1
ATOM 902 C CA . PHE A 1 121 ? -4.198 -4.998 31.285 1.00 47.53 121 PHE A CA 1
ATOM 903 C C . PHE A 1 121 ? -5.401 -4.414 32.089 1.00 47.53 121 PHE A C 1
ATOM 905 O O . PHE A 1 121 ? -5.240 -4.104 33.272 1.00 47.53 121 PHE A O 1
ATOM 912 N N . PRO A 1 122 ? -6.635 -4.277 31.574 1.00 52.44 122 PRO A N 1
ATOM 913 C CA . PRO A 1 122 ? -7.786 -4.492 32.444 1.00 52.44 122 PRO A CA 1
ATOM 914 C C . PRO A 1 122 ? -7.960 -6.009 32.582 1.00 52.44 122 PRO A C 1
ATOM 916 O O . PRO A 1 122 ? -8.002 -6.727 31.583 1.00 52.44 122 PRO A O 1
ATOM 919 N N . ARG A 1 123 ? -7.996 -6.544 33.808 1.00 58.06 123 ARG A N 1
ATOM 920 C CA . ARG A 1 123 ? -8.216 -7.986 33.992 1.00 58.06 123 ARG A CA 1
ATOM 921 C C . ARG A 1 123 ? -9.649 -8.315 33.588 1.00 58.06 123 ARG A C 1
ATOM 923 O O . ARG A 1 123 ? -10.574 -8.083 34.360 1.00 58.06 123 ARG A O 1
ATOM 930 N N . LEU A 1 124 ? -9.822 -8.895 32.404 1.00 63.34 124 LEU A N 1
ATOM 931 C CA . LEU A 1 124 ? -11.051 -9.591 32.058 1.00 63.34 124 LEU A CA 1
ATOM 932 C C . LEU A 1 124 ? -11.291 -10.690 33.087 1.00 63.34 124 LEU A C 1
ATOM 934 O O . LEU A 1 124 ? -10.486 -11.611 33.223 1.00 63.34 124 LEU A O 1
ATOM 938 N N . THR A 1 125 ? -12.396 -10.575 33.810 1.00 66.44 125 THR A N 1
ATOM 939 C CA . THR A 1 125 ? -12.794 -11.580 34.789 1.00 66.44 125 THR A CA 1
ATOM 940 C C . THR A 1 125 ? -13.676 -12.618 34.100 1.00 66.44 125 THR A C 1
ATOM 942 O O . THR A 1 125 ? -14.554 -12.284 33.298 1.00 66.44 125 THR A O 1
ATOM 945 N N . TYR A 1 126 ? -13.420 -13.890 34.378 1.00 76.81 126 TYR A N 1
ATOM 946 C CA . TYR A 1 126 ? -14.267 -15.018 33.999 1.00 76.81 126 TYR A CA 1
ATOM 947 C C . TYR A 1 126 ? -15.296 -15.316 35.097 1.00 76.81 126 TYR A C 1
ATOM 949 O O . TYR A 1 126 ? -15.053 -14.983 36.261 1.00 76.81 126 TYR A O 1
ATOM 957 N N . PRO A 1 127 ? -16.418 -15.995 34.785 1.00 75.19 127 PRO A N 1
ATOM 958 C CA . PRO A 1 127 ? -17.285 -16.553 35.816 1.00 75.19 127 PRO A CA 1
ATOM 959 C C . PRO A 1 127 ? -16.477 -17.373 36.834 1.00 75.19 127 PRO A C 1
ATOM 961 O O . PRO A 1 127 ? -15.893 -18.398 36.491 1.00 75.19 127 PRO A O 1
ATOM 964 N N . GLY A 1 128 ? -16.443 -16.907 38.085 1.00 75.44 128 GLY A N 1
ATOM 965 C CA . GLY A 1 128 ? -15.663 -17.513 39.173 1.00 75.44 128 GLY A CA 1
ATOM 966 C C . GLY A 1 128 ? -14.387 -16.756 39.566 1.00 75.44 128 GLY A C 1
ATOM 967 O O . GLY A 1 128 ? -13.871 -16.997 40.656 1.00 75.44 128 GLY A O 1
ATOM 968 N N . ASP A 1 129 ? -13.913 -15.807 38.756 1.00 77.44 129 ASP A N 1
ATOM 969 C CA . ASP A 1 129 ? -12.754 -14.984 39.104 1.00 77.44 129 ASP A CA 1
ATOM 970 C C . ASP A 1 129 ? -13.076 -13.954 40.200 1.00 77.44 129 ASP A C 1
ATOM 972 O O . ASP A 1 129 ? -14.170 -13.371 40.219 1.00 77.44 129 ASP A O 1
ATOM 976 N N . PRO A 1 130 ? -12.105 -13.628 41.076 1.00 72.62 130 PRO A N 1
ATOM 977 C CA . PRO A 1 130 ? -12.214 -12.484 41.971 1.00 72.62 130 PRO A CA 1
ATOM 978 C C . PRO A 1 130 ? -12.441 -11.192 41.173 1.00 72.62 130 PRO A C 1
ATOM 980 O O . PRO A 1 130 ? -11.564 -10.745 40.439 1.00 72.62 130 PRO A O 1
ATOM 983 N N . GLY A 1 131 ? -13.620 -10.585 41.332 1.00 68.50 131 GLY A N 1
ATOM 984 C CA . GLY A 1 131 ? -14.000 -9.351 40.635 1.00 68.50 131 GLY A CA 1
ATOM 985 C C . GLY A 1 131 ? -15.051 -9.528 39.539 1.00 68.50 131 GLY A C 1
ATOM 986 O O . GLY A 1 131 ? -15.630 -8.521 39.135 1.00 68.50 131 GLY A O 1
ATOM 987 N N . TYR A 1 132 ? -15.369 -10.767 39.133 1.00 75.56 132 TYR A N 1
ATOM 988 C CA . TYR A 1 132 ? -16.479 -11.022 38.211 1.00 75.56 132 TYR A CA 1
ATOM 989 C C . TYR A 1 132 ? -17.796 -10.486 38.794 1.00 75.56 132 TYR A C 1
ATOM 991 O O . TYR A 1 132 ? -18.047 -10.672 39.995 1.00 75.56 132 TYR A O 1
ATOM 999 N N . PRO A 1 133 ? -18.639 -9.802 38.000 1.00 70.31 133 PRO A N 1
ATOM 1000 C CA . PRO A 1 133 ? -19.905 -9.277 38.489 1.00 70.31 133 PRO A CA 1
ATOM 1001 C C . PRO A 1 133 ? -20.780 -10.410 39.033 1.00 70.31 133 PRO A C 1
ATOM 1003 O O . PRO A 1 133 ? -21.161 -11.340 38.323 1.00 70.31 133 PRO A O 1
ATOM 1006 N N . LEU A 1 134 ? -21.097 -10.328 40.327 1.00 73.69 134 LEU A N 1
ATOM 1007 C CA . LEU A 1 134 ? -22.117 -11.174 40.935 1.00 73.69 134 LEU A CA 1
ATOM 1008 C C . LEU A 1 134 ? -23.501 -10.633 40.561 1.00 73.69 134 LEU A C 1
ATOM 1010 O O . LEU A 1 134 ? -23.646 -9.413 40.453 1.00 73.69 134 LEU A O 1
ATOM 1014 N N . PRO A 1 135 ? -24.540 -11.486 40.492 1.00 69.62 135 PRO A N 1
ATOM 1015 C CA . PRO A 1 135 ? -25.916 -11.047 40.232 1.00 69.62 135 PRO A CA 1
ATOM 1016 C C . PRO A 1 135 ? -26.437 -9.982 41.211 1.00 69.62 135 PRO A C 1
ATOM 1018 O O . PRO A 1 135 ? -27.428 -9.317 40.939 1.00 69.62 135 PRO A O 1
ATOM 1021 N N . THR A 1 136 ? -25.791 -9.843 42.370 1.00 74.69 136 THR A N 1
ATOM 1022 C CA . THR A 1 136 ? -26.151 -8.912 43.443 1.00 74.69 136 THR A CA 1
ATOM 1023 C C . THR A 1 136 ? -25.351 -7.607 43.434 1.00 74.69 136 THR A C 1
ATOM 1025 O O . THR A 1 136 ? -25.597 -6.749 44.281 1.00 74.69 136 THR A O 1
ATOM 1028 N N . ARG A 1 137 ? -24.374 -7.437 42.533 1.00 69.31 137 ARG A N 1
ATOM 1029 C CA . ARG A 1 137 ? -23.592 -6.196 42.438 1.00 69.31 137 ARG A CA 1
ATOM 1030 C C . ARG A 1 137 ? -24.290 -5.167 41.551 1.00 69.31 137 ARG A C 1
ATOM 1032 O O . ARG A 1 137 ? -24.900 -5.512 40.551 1.00 69.31 137 ARG A O 1
ATOM 1039 N N . THR A 1 138 ? -24.162 -3.896 41.925 1.00 66.56 138 THR A N 1
ATOM 1040 C CA . THR A 1 138 ? -24.909 -2.768 41.343 1.00 66.56 138 THR A CA 1
ATOM 1041 C C . THR A 1 138 ? -24.052 -1.842 40.476 1.00 66.56 138 THR A C 1
ATOM 1043 O O . THR A 1 138 ? -24.405 -0.678 40.318 1.00 66.56 138 THR A O 1
ATOM 1046 N N . PHE A 1 139 ? -22.898 -2.294 39.981 1.00 67.81 139 PHE A N 1
ATOM 1047 C CA . PHE A 1 139 ? -22.114 -1.500 39.033 1.00 67.81 139 PHE A CA 1
ATOM 1048 C C . PHE A 1 139 ? -22.421 -1.924 37.602 1.00 67.81 139 PHE A C 1
ATOM 1050 O O . PHE A 1 139 ? -22.593 -3.113 37.325 1.00 67.81 139 PHE A O 1
ATOM 1057 N N . ASP A 1 140 ? -22.459 -0.947 36.703 1.00 71.69 140 ASP A N 1
ATOM 1058 C CA . ASP A 1 140 ? -22.706 -1.194 35.291 1.00 71.69 140 ASP A CA 1
ATOM 1059 C C . ASP A 1 140 ? -21.532 -1.969 34.682 1.00 71.69 140 ASP A C 1
ATOM 1061 O O . ASP A 1 140 ? -20.359 -1.744 35.009 1.00 71.69 140 ASP A O 1
ATOM 1065 N N . THR A 1 141 ? -21.846 -2.915 33.801 1.00 70.12 141 THR A N 1
ATOM 1066 C CA . THR A 1 141 ? -20.843 -3.723 33.103 1.00 70.12 141 THR A CA 1
ATOM 1067 C C . THR A 1 141 ? -21.134 -3.794 31.617 1.00 70.12 141 THR A C 1
ATOM 1069 O O . THR A 1 141 ? -22.291 -3.767 31.203 1.00 70.12 141 THR A O 1
ATOM 1072 N N . ILE A 1 142 ? -20.078 -3.936 30.818 1.00 68.81 142 ILE A N 1
ATOM 1073 C CA . ILE A 1 142 ? -20.186 -4.371 29.425 1.00 68.81 142 ILE A CA 1
ATOM 1074 C C . ILE A 1 142 ? -19.892 -5.865 29.399 1.00 68.81 142 ILE A C 1
ATOM 1076 O O . ILE A 1 142 ? -18.774 -6.288 29.692 1.00 68.81 142 ILE A O 1
ATOM 1080 N N . GLY A 1 143 ? -20.907 -6.662 29.076 1.00 65.75 143 GLY A N 1
ATOM 1081 C CA . GLY A 1 143 ? -20.771 -8.099 28.869 1.00 65.75 143 GLY A CA 1
ATOM 1082 C C . GLY A 1 143 ? -20.516 -8.426 27.400 1.00 65.75 143 GLY A C 1
ATOM 1083 O O . GLY A 1 143 ? -21.211 -7.920 26.523 1.00 65.75 143 GLY A O 1
ATOM 1084 N N . VAL A 1 144 ? -19.563 -9.315 27.130 1.00 70.12 144 VAL A N 1
ATOM 1085 C CA . VAL A 1 144 ? -19.348 -9.925 25.812 1.00 70.12 144 VAL A CA 1
ATOM 1086 C C . VAL A 1 144 ? -19.512 -11.434 25.941 1.00 70.12 144 VAL A C 1
ATOM 1088 O O . VAL A 1 144 ? -18.927 -12.063 26.822 1.00 70.12 144 VAL A O 1
ATOM 1091 N N . THR A 1 145 ? -20.306 -12.021 25.045 1.00 65.69 145 THR A N 1
ATOM 1092 C CA . THR A 1 145 ? -20.479 -13.476 24.944 1.00 65.69 145 THR A CA 1
ATOM 1093 C C . THR A 1 145 ? -20.125 -13.932 23.535 1.00 65.69 145 THR A C 1
ATOM 1095 O O . THR A 1 145 ? -20.602 -13.355 22.561 1.00 65.69 145 THR A O 1
ATOM 1098 N N . PHE A 1 146 ? -19.303 -14.976 23.422 1.00 69.38 146 PHE A N 1
ATOM 1099 C CA . PHE A 1 146 ? -18.958 -15.610 22.150 1.00 69.38 146 PHE A CA 1
ATOM 1100 C C . PHE A 1 146 ? -18.946 -17.131 22.322 1.00 69.38 146 PHE A C 1
ATOM 1102 O O . PHE A 1 146 ? -18.057 -17.701 22.964 1.00 69.38 146 PHE A O 1
ATOM 1109 N N . GLY A 1 147 ? -19.965 -17.797 21.774 1.00 76.00 147 GLY A N 1
ATOM 1110 C CA . GLY A 1 147 ? -20.193 -19.222 22.012 1.00 76.00 147 GLY A CA 1
ATOM 1111 C C . GLY A 1 147 ? -20.435 -19.512 23.505 1.00 76.00 147 GLY A C 1
ATOM 1112 O O . GLY A 1 147 ? -21.259 -18.830 24.113 1.00 76.00 147 GLY A O 1
ATOM 1113 N N . PRO A 1 148 ? -19.742 -20.496 24.116 1.00 75.12 148 PRO A N 1
ATOM 1114 C CA . PRO A 1 148 ? -19.899 -20.819 25.538 1.00 75.12 148 PRO A CA 1
ATOM 1115 C C . PRO A 1 148 ? -19.148 -19.854 26.469 1.00 75.12 148 PRO A C 1
ATOM 1117 O O . PRO A 1 148 ? -19.268 -19.962 27.688 1.00 75.12 148 PRO A O 1
ATOM 1120 N N . ASN A 1 149 ? -18.339 -18.947 25.917 1.00 71.69 149 ASN A N 1
ATOM 1121 C CA . ASN A 1 149 ? -17.464 -18.092 26.701 1.00 71.69 149 ASN A CA 1
ATOM 1122 C C . ASN A 1 149 ? -18.134 -16.739 26.954 1.00 71.69 149 ASN A C 1
ATOM 1124 O O . ASN A 1 149 ? -18.534 -16.055 26.009 1.00 71.69 149 ASN A O 1
ATOM 1128 N N . ALA A 1 150 ? -18.203 -16.341 28.223 1.00 73.06 150 ALA A N 1
ATOM 1129 C CA . ALA A 1 150 ? -18.704 -15.043 28.653 1.00 73.06 150 ALA A CA 1
ATOM 1130 C C . ALA A 1 150 ? -17.624 -14.282 29.425 1.00 73.06 150 ALA A C 1
ATOM 1132 O O . ALA A 1 150 ? -16.844 -14.868 30.180 1.00 73.06 150 ALA A O 1
ATOM 1133 N N . ARG A 1 151 ? -17.588 -12.969 29.215 1.00 73.50 151 ARG A N 1
ATOM 1134 C CA . ARG A 1 151 ? -16.658 -12.034 29.842 1.00 73.50 151 ARG A CA 1
ATOM 1135 C C . ARG A 1 151 ? -17.373 -10.733 30.179 1.00 73.50 151 ARG A C 1
ATOM 1137 O O . ARG A 1 151 ? -18.330 -10.370 29.498 1.00 73.50 151 ARG A O 1
ATOM 1144 N N . ALA A 1 152 ? -16.893 -10.023 31.196 1.00 73.94 152 ALA A N 1
ATOM 1145 C CA . ALA A 1 152 ? -17.451 -8.733 31.583 1.00 73.94 152 ALA A CA 1
ATOM 1146 C C . ALA A 1 152 ? -16.363 -7.715 31.940 1.00 73.94 152 ALA A C 1
ATOM 1148 O O . ALA A 1 152 ? -15.336 -8.066 32.525 1.00 73.94 152 ALA A O 1
ATOM 1149 N N . TYR A 1 153 ? -16.641 -6.452 31.626 1.00 71.94 153 TYR A N 1
ATOM 1150 C CA . TYR A 1 153 ? -15.847 -5.294 32.019 1.00 71.94 153 TYR A CA 1
ATOM 1151 C C . TYR A 1 153 ? -16.657 -4.408 32.970 1.00 71.94 153 TYR A C 1
ATOM 1153 O O . TYR A 1 153 ? -17.787 -4.050 32.626 1.00 71.94 153 TYR A O 1
ATOM 1161 N N . PRO A 1 154 ? -16.122 -4.004 34.131 1.00 71.88 154 PRO A N 1
ATOM 1162 C CA . PRO A 1 154 ? -16.736 -2.960 34.943 1.00 71.88 154 PRO A CA 1
ATOM 1163 C C . PRO A 1 154 ? -16.665 -1.626 34.196 1.00 71.88 154 PRO A C 1
ATOM 1165 O O . PRO A 1 154 ? -15.569 -1.161 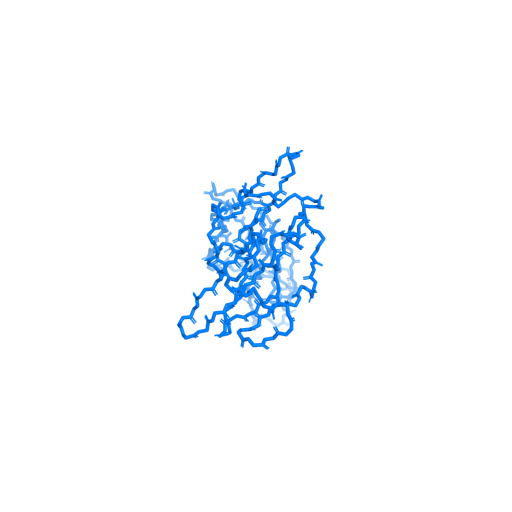33.892 1.00 71.88 154 PRO A O 1
ATOM 1168 N N . ILE A 1 155 ? -17.803 -0.975 33.927 1.00 68.44 155 ILE A N 1
ATOM 1169 C CA . ILE A 1 155 ? -17.828 0.308 33.196 1.00 68.44 155 ILE A CA 1
ATOM 1170 C C . ILE A 1 155 ? -16.969 1.360 33.906 1.00 68.44 155 ILE A C 1
ATOM 1172 O O . ILE A 1 155 ? -16.268 2.115 33.241 1.00 68.44 155 ILE A O 1
ATOM 1176 N N . GLY A 1 156 ? -16.916 1.333 35.244 1.00 65.81 156 GLY A N 1
ATOM 1177 C CA . GLY A 1 156 ? -16.047 2.195 36.055 1.00 65.81 156 GLY A CA 1
ATOM 1178 C C . GLY A 1 156 ? -14.545 2.112 35.732 1.00 65.81 156 GLY A C 1
ATOM 1179 O O . GLY A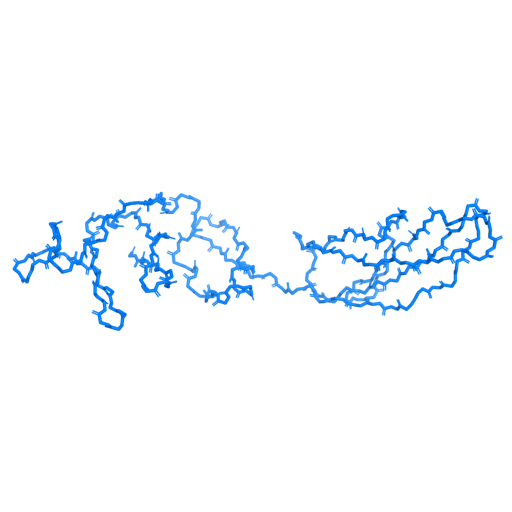 1 156 ? -13.826 3.071 35.994 1.00 65.81 156 GLY A O 1
ATOM 1180 N N . GLU A 1 157 ? -14.068 1.008 35.147 1.00 62.09 157 GLU A N 1
ATOM 1181 C CA . GLU A 1 157 ? -12.671 0.831 34.710 1.00 62.09 157 GLU A CA 1
ATOM 1182 C C . GLU A 1 157 ? -12.441 1.238 33.242 1.00 62.09 157 GLU A C 1
ATOM 1184 O O . GLU A 1 157 ? -11.301 1.470 32.836 1.00 62.09 157 GLU A O 1
ATOM 1189 N N . ILE A 1 158 ? -13.523 1.339 32.462 1.00 59.06 158 ILE A N 1
ATOM 1190 C CA . ILE A 1 158 ? -13.534 1.691 31.033 1.00 59.06 158 ILE A CA 1
ATOM 1191 C C . ILE A 1 158 ? -13.763 3.197 30.842 1.00 59.06 158 ILE A C 1
ATOM 1193 O O . ILE A 1 158 ? -13.460 3.735 29.782 1.00 59.06 158 ILE A O 1
ATOM 1197 N N . VAL A 1 159 ? -14.254 3.919 31.860 1.00 51.34 159 VAL A N 1
ATOM 1198 C CA . VAL A 1 159 ? -14.415 5.380 31.785 1.00 51.34 159 VAL A CA 1
ATOM 1199 C C . VAL A 1 159 ? -13.063 5.997 31.421 1.00 51.34 159 VAL A C 1
ATOM 1201 O O . VAL A 1 159 ? -12.137 5.949 32.230 1.00 51.34 159 VAL A O 1
ATOM 1204 N N . SER A 1 160 ? -12.954 6.566 30.213 1.00 50.88 160 SER A N 1
ATOM 1205 C CA . SER A 1 160 ? -11.745 7.119 29.561 1.00 50.88 160 SER A CA 1
ATOM 1206 C C . SER A 1 160 ? -10.757 6.138 28.903 1.00 50.88 160 SER A C 1
ATOM 1208 O O . SER A 1 160 ? -9.621 6.535 28.631 1.00 50.88 160 SER A O 1
ATOM 1210 N N . ARG A 1 161 ? -11.119 4.867 28.657 1.00 49.62 161 ARG A N 1
ATOM 1211 C CA . ARG A 1 161 ? -10.163 3.836 28.201 1.00 49.62 161 ARG A CA 1
ATOM 1212 C C . ARG A 1 161 ? -10.760 2.840 27.195 1.00 49.62 161 ARG A C 1
ATOM 1214 O O . ARG A 1 161 ? -11.854 2.336 27.399 1.00 49.62 161 ARG A O 1
ATOM 1221 N N . GLU A 1 162 ? -9.996 2.492 26.160 1.00 49.84 162 GLU A N 1
ATOM 1222 C CA . GLU A 1 162 ? -10.320 1.441 25.183 1.00 49.84 162 GLU A CA 1
ATOM 1223 C C . GLU A 1 162 ? -9.594 0.137 25.553 1.00 49.84 162 GLU A C 1
ATOM 1225 O O . GLU A 1 162 ? -8.433 0.152 25.985 1.00 49.84 162 GLU A O 1
ATOM 1230 N N . VAL A 1 163 ? -10.256 -1.007 25.370 1.00 52.12 163 VAL A N 1
ATOM 1231 C CA . VAL A 1 163 ? -9.621 -2.328 25.490 1.00 52.12 163 VAL A CA 1
ATOM 1232 C C . VAL A 1 163 ? -9.263 -2.805 24.089 1.00 52.12 163 VAL A C 1
ATOM 1234 O O . VAL A 1 163 ? -10.136 -3.279 23.373 1.00 52.12 163 VAL A O 1
ATOM 1237 N N . VAL A 1 164 ? -7.995 -2.656 23.691 1.00 52.66 164 VAL A N 1
ATOM 1238 C CA . VAL A 1 164 ? -7.557 -2.848 22.285 1.00 52.66 164 VAL A CA 1
ATOM 1239 C C . VAL A 1 164 ? -6.706 -4.106 22.074 1.00 52.66 164 VAL A C 1
ATOM 1241 O O . VAL A 1 164 ? -6.217 -4.352 20.976 1.00 52.66 164 VAL A O 1
ATOM 1244 N N . ASN A 1 165 ? -6.464 -4.910 23.112 1.00 53.38 165 ASN A N 1
ATOM 1245 C CA . ASN A 1 165 ? -5.509 -6.018 23.001 1.00 53.38 165 ASN A CA 1
ATOM 1246 C C . ASN A 1 165 ? -5.904 -7.276 23.778 1.00 53.38 165 ASN A C 1
ATOM 1248 O O . ASN A 1 165 ? -5.046 -7.946 24.349 1.00 53.38 165 ASN A O 1
ATOM 1252 N N . ASP A 1 166 ? -7.198 -7.597 23.809 1.00 61.41 166 ASP A N 1
ATOM 1253 C CA . ASP A 1 166 ? -7.666 -8.870 24.358 1.00 61.41 166 ASP A CA 1
ATOM 1254 C C . ASP A 1 166 ? -8.241 -9.774 23.265 1.00 61.41 166 ASP A C 1
ATOM 1256 O O . ASP A 1 166 ? -8.630 -9.315 22.187 1.00 61.41 166 ASP A O 1
ATOM 1260 N N . THR A 1 167 ? -8.277 -11.076 23.541 1.00 63.56 167 THR A N 1
ATOM 1261 C CA . THR A 1 167 ? -8.841 -12.077 22.644 1.00 63.56 167 THR A CA 1
ATOM 1262 C C . THR A 1 167 ? -9.858 -12.965 23.356 1.00 63.56 167 THR A C 1
ATOM 1264 O O . THR A 1 167 ? -9.692 -13.401 24.501 1.00 63.56 167 THR A O 1
ATOM 1267 N N . LEU A 1 168 ? -10.932 -13.290 22.643 1.00 67.50 168 LEU A N 1
ATOM 1268 C CA . LEU A 1 168 ? -11.912 -14.284 23.054 1.00 67.50 168 LEU A CA 1
ATOM 1269 C C . LEU A 1 168 ? -11.994 -15.360 21.983 1.00 67.50 168 LEU A C 1
ATOM 1271 O O . LEU A 1 168 ? -12.418 -15.108 20.861 1.00 67.50 168 LEU A O 1
ATOM 1275 N N . SER A 1 169 ? -11.565 -16.574 22.332 1.00 71.00 169 SER A N 1
ATOM 1276 C CA . SER A 1 169 ? -11.480 -17.699 21.386 1.00 71.00 169 SER A CA 1
ATOM 1277 C C . SER A 1 169 ? -10.626 -17.380 20.143 1.00 71.00 169 SER A C 1
ATOM 1279 O O . SER A 1 169 ? -10.951 -17.806 19.040 1.00 71.00 169 SER A O 1
ATOM 1281 N N . GLY A 1 170 ? -9.550 -16.599 20.313 1.00 68.50 170 GLY A N 1
ATOM 1282 C CA . GLY A 1 170 ? -8.652 -16.184 19.227 1.00 68.50 170 GLY A CA 1
ATOM 1283 C C . GLY A 1 170 ? -9.132 -14.986 18.399 1.00 68.50 170 GLY A C 1
ATOM 1284 O O . GLY A 1 170 ? -8.414 -14.553 17.504 1.00 68.50 170 GLY A O 1
ATOM 1285 N N . VAL A 1 171 ? -10.308 -14.426 18.697 1.00 60.56 171 VAL A N 1
ATOM 1286 C CA . VAL A 1 171 ? -10.831 -13.217 18.045 1.00 60.56 171 VAL A CA 1
ATOM 1287 C C . VAL A 1 171 ? -10.475 -11.998 18.885 1.00 60.56 171 VAL A C 1
ATOM 1289 O O . VAL A 1 171 ? -10.762 -11.987 20.082 1.00 60.56 171 VAL A O 1
ATOM 1292 N N . HIS A 1 172 ? -9.867 -10.981 18.272 1.00 64.19 172 HIS A N 1
ATOM 1293 C CA . HIS A 1 172 ? -9.597 -9.710 18.942 1.00 64.19 172 HIS A CA 1
ATOM 1294 C C . HIS A 1 172 ? -10.903 -9.022 19.335 1.00 64.19 172 HIS A C 1
ATOM 1296 O O . HIS A 1 172 ? -11.819 -8.894 18.522 1.00 64.19 172 HIS A O 1
ATOM 1302 N N . LEU A 1 173 ? -10.981 -8.599 20.592 1.00 59.91 173 LEU A N 1
ATOM 1303 C CA . LEU A 1 173 ? -12.091 -7.811 21.100 1.00 59.91 173 LEU A CA 1
ATOM 1304 C C . LEU A 1 173 ? -11.692 -6.342 21.164 1.00 59.91 173 LEU A C 1
ATOM 1306 O O . LEU A 1 173 ? -10.609 -6.015 21.648 1.00 59.91 173 LEU A O 1
ATOM 1310 N N . THR A 1 174 ? -12.625 -5.487 20.759 1.00 56.81 174 THR A N 1
ATOM 1311 C CA . THR A 1 174 ? -12.605 -4.059 21.059 1.00 56.81 174 THR A CA 1
ATOM 1312 C C . THR A 1 174 ? -13.870 -3.739 21.841 1.00 56.81 174 THR A C 1
ATOM 1314 O O . THR A 1 174 ? -14.975 -4.010 21.369 1.00 56.81 174 THR A O 1
ATOM 1317 N N . ALA A 1 175 ? -13.716 -3.198 23.048 1.00 53.66 175 ALA A N 1
ATOM 1318 C CA . ALA A 1 175 ? -14.826 -2.630 23.807 1.00 53.66 175 ALA A CA 1
ATOM 1319 C C . ALA A 1 175 ? -14.735 -1.103 23.727 1.00 53.66 175 ALA A C 1
ATOM 1321 O O . ALA A 1 175 ? -13.708 -0.533 24.095 1.00 53.66 175 ALA A O 1
ATOM 1322 N N . VAL A 1 176 ? -15.806 -0.472 23.244 1.00 47.78 176 VAL A N 1
ATOM 1323 C CA . VAL A 1 176 ? -15.950 0.986 23.142 1.00 47.78 176 VAL A CA 1
ATOM 1324 C C . VAL A 1 176 ? -17.105 1.397 24.057 1.00 47.78 176 VAL A C 1
ATOM 1326 O O . VAL A 1 176 ? -18.174 0.785 23.984 1.00 47.78 176 VAL A O 1
ATOM 1329 N N . TYR A 1 177 ? -16.881 2.381 24.933 1.00 43.81 177 TYR A N 1
ATOM 1330 C CA . TYR A 1 177 ? -17.903 3.014 25.775 1.00 43.81 177 TYR A CA 1
ATOM 1331 C C . TYR A 1 177 ? -17.850 4.529 25.604 1.00 43.81 177 TYR A C 1
ATOM 1333 O O . TYR A 1 177 ? -16.728 5.076 25.705 1.00 43.81 177 TYR A O 1
#

Radius of gyration: 26.66 Å; chains: 1; bounding box: 55×39×71 Å

Foldseek 3Di:
DDKDKDFDDDDDPPPQAWPWKFKWKAFQVRDIDGPGTDRDRIDMDDDPDFAKMKMWIWTAGNVGDIDPIGDIDMDGRHHWLWDAAPVRDIDGCRCVCPVVVDDSVVPHQGPDDLQADEDPDPDWDFVVGDPFDDPPDDFDWDWDDDPPGITIDGVVVPVSHWHQDDDDVNHTDIDDD

Secondary structure (DSSP, 8-state):
-EEEEEE-----SSSS-EEEEEEEEE-TT--EEEEEEESSSEEEEEESS-EEEEEEEEEEETTS-BPPPPPPEEEEEPPP-EEE-TT--EEE-HHHHHHH---GGGGGGT--TTS----S---PBPTTSTTPPPTT--S-EEEEEETTEEEEEEHHHHTT--EEEEEETTEEEEE--

pLDDT: mean 76.17, std 15.42, range [38.09, 96.5]